Protein AF-A0A0Q4KAK8-F1 (afdb_monomer_lite)

Radius of gyration: 23.87 Å; chains: 1; bounding box: 37×59×41 Å

pLDDT: mean 74.08, std 15.35, range [52.22, 97.88]

Foldseek 3Di:
DCLVVQVVVCVVVVHNPDDSVVVCVPPPPVPPPCPDPVCPPVVVVVPDDDDDDDDDPDDDPVVPPD

Sequence (66 aa):
MMTAMLTVRNIQAGARIHDIWSVNEDAEYHEAGNEGEQAGIAAALGSVRRIPERLPNTLPEDMKAA

Secondary structure (DSSP, 8-state):
--HHHHHHHHHHHTS--S-SSGGGTTS--TT-SSTTTTTHHHHHHHTPPP-PPPPPSS--GGGTT-

Structure (mmCIF, N/CA/C/O backbone):
data_AF-A0A0Q4KAK8-F1
#
_entry.id   AF-A0A0Q4KAK8-F1
#
loop_
_atom_site.group_PDB
_atom_site.id
_atom_site.type_symbol
_atom_site.label_atom_id
_atom_site.label_alt_id
_atom_site.label_comp_id
_atom_site.label_asym_id
_atom_site.label_entity_id
_atom_site.label_seq_id
_atom_site.pdbx_PDB_ins_code
_atom_site.Cartn_x
_atom_site.Cartn_y
_atom_site.Cartn_z
_atom_site.occupancy
_atom_site.B_iso_or_equiv
_atom_site.auth_seq_id
_atom_site.auth_comp_id
_atom_site.auth_asym_id
_atom_site.auth_atom_id
_atom_site.pdbx_PDB_model_num
ATOM 1 N N . MET A 1 1 ? 6.227 12.508 7.508 1.00 67.19 1 MET A N 1
ATOM 2 C CA . MET A 1 1 ? 6.247 11.255 8.307 1.00 67.19 1 MET A CA 1
ATOM 3 C C . MET A 1 1 ? 5.080 11.189 9.294 1.00 67.19 1 MET A C 1
ATOM 5 O O . MET A 1 1 ? 5.255 11.358 10.495 1.00 67.19 1 MET A O 1
ATOM 9 N N . MET A 1 2 ? 3.873 10.930 8.787 1.00 83.94 2 MET A N 1
ATOM 10 C CA . MET A 1 2 ? 2.657 10.757 9.599 1.00 83.94 2 MET A CA 1
ATOM 11 C C . MET A 1 2 ? 2.226 9.277 9.688 1.00 83.94 2 MET A C 1
ATOM 13 O O . MET A 1 2 ? 1.438 8.905 10.557 1.00 83.94 2 MET A O 1
ATOM 17 N N . THR A 1 3 ? 2.806 8.419 8.838 1.00 88.56 3 THR A N 1
ATOM 18 C CA . THR A 1 3 ? 2.494 6.991 8.668 1.00 88.56 3 THR A CA 1
ATOM 19 C C . THR A 1 3 ? 2.465 6.230 9.989 1.00 88.56 3 THR A C 1
ATOM 21 O O . THR A 1 3 ? 1.474 5.574 10.281 1.00 88.56 3 THR A O 1
ATOM 24 N N . ALA A 1 4 ? 3.492 6.371 10.836 1.00 88.88 4 ALA A N 1
ATOM 25 C CA . ALA A 1 4 ? 3.560 5.652 12.110 1.00 88.88 4 ALA A CA 1
ATOM 26 C C . ALA A 1 4 ? 2.385 5.997 13.046 1.00 88.88 4 ALA A C 1
ATOM 28 O O . ALA A 1 4 ? 1.741 5.101 13.587 1.00 88.88 4 ALA A O 1
ATOM 29 N N . MET A 1 5 ? 2.048 7.285 13.187 1.00 92.25 5 MET A N 1
ATOM 30 C CA . MET A 1 5 ? 0.920 7.707 14.024 1.00 92.25 5 MET A CA 1
ATOM 31 C C . MET A 1 5 ? -0.436 7.265 13.465 1.00 92.25 5 MET A C 1
ATOM 33 O O . MET A 1 5 ? -1.335 6.933 14.236 1.00 92.25 5 MET A O 1
ATOM 37 N N . LEU A 1 6 ? -0.618 7.275 12.143 1.00 93.06 6 LEU A N 1
ATOM 38 C CA . LEU A 1 6 ? -1.872 6.827 11.529 1.00 93.06 6 LEU A CA 1
ATOM 39 C C . LEU A 1 6 ? -2.034 5.305 11.592 1.00 93.06 6 LEU A C 1
ATOM 41 O O . LEU A 1 6 ? -3.138 4.822 11.831 1.00 93.06 6 LEU A O 1
ATOM 45 N N . THR A 1 7 ? -0.939 4.552 11.471 1.00 93.62 7 THR A N 1
ATOM 46 C CA . THR A 1 7 ? -0.936 3.099 11.677 1.00 93.62 7 THR A CA 1
ATOM 47 C C . THR A 1 7 ? -1.381 2.742 13.093 1.00 93.62 7 THR A C 1
ATOM 49 O O . THR A 1 7 ? -2.257 1.897 13.256 1.00 93.62 7 THR A O 1
ATOM 52 N N . VAL A 1 8 ? -0.849 3.421 14.117 1.00 95.75 8 VAL A N 1
ATOM 53 C CA . VAL A 1 8 ? -1.273 3.205 15.512 1.00 95.75 8 VAL A CA 1
ATOM 54 C C . VAL A 1 8 ? -2.770 3.482 15.685 1.00 95.75 8 VAL A C 1
ATOM 56 O O . VAL A 1 8 ? -3.465 2.689 16.318 1.00 95.75 8 VAL A O 1
ATOM 59 N N . ARG A 1 9 ? -3.297 4.548 15.069 1.00 94.62 9 ARG A N 1
ATOM 60 C CA . ARG A 1 9 ? -4.733 4.866 15.120 1.00 94.62 9 ARG A CA 1
ATOM 61 C C . ARG A 1 9 ? -5.610 3.813 14.441 1.00 94.62 9 ARG A C 1
ATOM 63 O O . ARG A 1 9 ? -6.640 3.452 14.999 1.00 94.62 9 ARG A O 1
ATOM 70 N N . ASN A 1 10 ? -5.189 3.268 13.299 1.00 96.44 10 ASN A N 1
ATOM 71 C CA . ASN A 1 10 ? -5.896 2.160 12.643 1.00 96.44 10 ASN A CA 1
ATOM 72 C C . ASN A 1 10 ? -5.947 0.905 13.529 1.00 96.44 10 ASN A C 1
ATOM 74 O O . ASN A 1 10 ? -6.984 0.250 13.614 1.00 96.44 10 ASN A O 1
ATOM 78 N N . ILE A 1 11 ? -4.846 0.587 14.219 1.00 97.31 11 ILE A N 1
ATOM 79 C CA . ILE A 1 11 ? -4.786 -0.556 15.143 1.00 97.31 11 ILE A CA 1
ATOM 80 C C . ILE A 1 11 ? -5.738 -0.340 16.324 1.00 97.31 11 ILE A C 1
ATOM 82 O O . ILE A 1 11 ? -6.518 -1.231 16.646 1.00 97.31 11 ILE A O 1
ATOM 86 N N . GLN A 1 12 ? -5.720 0.847 16.938 1.00 97.88 12 GLN A N 1
ATOM 87 C CA . GLN A 1 12 ? -6.617 1.182 18.050 1.00 97.88 12 GLN A CA 1
ATOM 88 C C . GLN A 1 12 ? -8.096 1.160 17.646 1.00 97.88 12 GLN A C 1
ATOM 90 O O . GLN A 1 12 ? -8.938 0.747 18.438 1.00 97.88 12 GLN A O 1
ATOM 95 N N .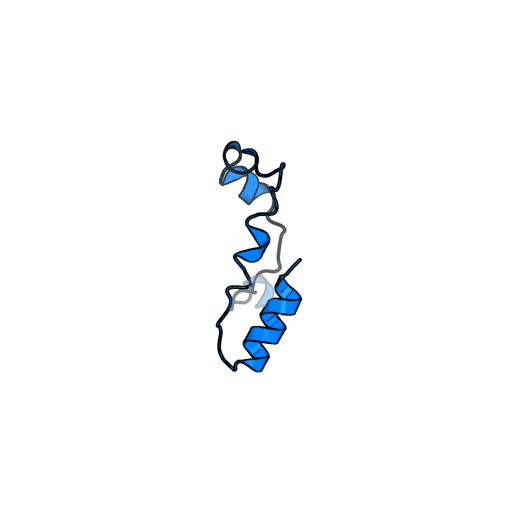 ALA A 1 13 ? -8.412 1.574 16.419 1.00 96.19 13 ALA A N 1
ATOM 96 C CA . ALA A 1 13 ? -9.770 1.551 15.888 1.00 96.19 13 ALA A CA 1
ATOM 97 C C . ALA A 1 13 ? -10.245 0.145 15.475 1.00 96.19 13 ALA A C 1
ATOM 99 O O . ALA A 1 13 ? -11.428 -0.032 15.194 1.00 96.19 13 ALA A O 1
ATOM 100 N N . GLY A 1 14 ? -9.341 -0.841 15.380 1.00 96.75 14 GLY A N 1
ATOM 101 C CA . GLY A 1 14 ? -9.653 -2.180 14.868 1.00 96.75 14 GLY A CA 1
ATOM 102 C C . GLY A 1 14 ? -10.114 -2.191 13.404 1.00 96.75 14 GLY A C 1
ATOM 103 O O . GLY A 1 14 ? -10.657 -3.187 12.932 1.00 96.75 14 GLY A O 1
ATOM 104 N N . ALA A 1 15 ? -9.922 -1.083 12.687 1.00 94.19 15 ALA A N 1
ATOM 105 C CA . ALA A 1 15 ? -10.395 -0.873 11.330 1.00 94.19 15 ALA A CA 1
ATOM 106 C C . ALA A 1 15 ? -9.482 0.119 10.601 1.00 94.19 15 ALA A C 1
ATOM 108 O O . ALA A 1 15 ? -8.855 0.993 11.204 1.00 94.19 15 ALA A O 1
ATOM 109 N N . ARG A 1 16 ? -9.420 0.003 9.273 1.00 92.81 16 ARG A N 1
ATOM 110 C CA . ARG A 1 16 ? -8.632 0.909 8.431 1.00 92.81 16 ARG A CA 1
ATOM 111 C C . ARG A 1 16 ? -9.392 2.221 8.209 1.00 92.81 16 ARG A C 1
ATOM 113 O O . ARG A 1 16 ? -10.047 2.391 7.188 1.00 92.81 16 ARG A O 1
ATOM 120 N N . ILE A 1 17 ? -9.302 3.128 9.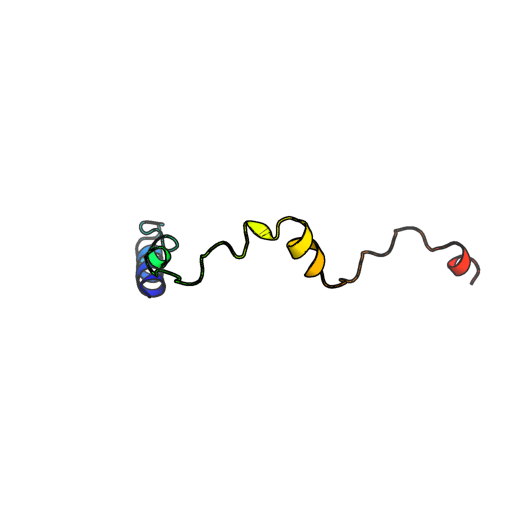180 1.00 95.31 17 ILE A N 1
ATOM 121 C CA . ILE A 1 17 ? -9.934 4.460 9.153 1.00 95.31 17 ILE A CA 1
ATOM 122 C C . ILE A 1 17 ? -9.055 5.536 8.496 1.00 95.31 17 ILE A C 1
ATOM 124 O O . ILE A 1 17 ? -9.552 6.580 8.086 1.00 95.31 17 ILE A O 1
ATOM 128 N N . HIS A 1 18 ? -7.753 5.280 8.376 1.00 91.69 18 HIS A N 1
ATOM 129 C CA . HIS A 1 18 ? -6.788 6.142 7.703 1.00 91.69 18 HIS A CA 1
ATOM 130 C C . HIS A 1 18 ? -6.096 5.398 6.564 1.00 91.69 18 HIS A C 1
ATOM 132 O O . HIS A 1 18 ? -5.646 4.258 6.745 1.00 91.69 18 HIS A O 1
ATOM 138 N N . ASP A 1 19 ? -5.938 6.069 5.420 1.00 89.69 19 ASP A N 1
ATOM 139 C CA . ASP A 1 19 ? -5.043 5.595 4.373 1.00 89.69 19 ASP A CA 1
ATOM 140 C C . ASP A 1 19 ? -3.613 6.074 4.630 1.00 89.69 19 ASP A C 1
ATOM 142 O O . ASP 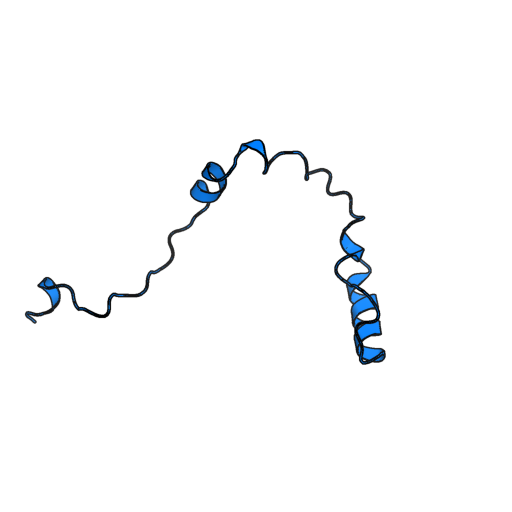A 1 19 ? -3.272 7.247 4.493 1.00 89.69 19 ASP A O 1
ATOM 146 N N . ILE A 1 20 ? -2.771 5.139 5.056 1.00 86.69 20 ILE A N 1
ATOM 147 C CA . ILE A 1 20 ? -1.381 5.411 5.417 1.00 86.69 20 ILE A CA 1
ATOM 148 C C . ILE A 1 20 ? -0.464 5.545 4.197 1.00 86.69 20 ILE A C 1
ATOM 150 O O . ILE A 1 20 ? 0.700 5.890 4.375 1.00 86.69 20 ILE A O 1
ATOM 154 N N . TRP A 1 21 ? -0.955 5.251 2.989 1.00 82.69 21 TRP A N 1
ATOM 155 C CA . TRP A 1 21 ? -0.183 5.358 1.747 1.00 82.69 21 TRP A CA 1
ATOM 156 C C . TRP A 1 21 ? -0.289 6.746 1.116 1.00 82.69 21 TRP A C 1
ATOM 158 O O . TRP A 1 21 ? 0.696 7.236 0.574 1.00 82.69 21 TRP A O 1
ATOM 168 N N . SER A 1 22 ? -1.424 7.426 1.288 1.00 75.62 22 SER A N 1
ATOM 169 C CA . SER A 1 22 ? -1.648 8.785 0.774 1.00 75.62 22 SER A CA 1
ATOM 170 C C . SER A 1 22 ? -0.829 9.858 1.499 1.00 75.62 22 SER A C 1
ATOM 172 O O . SER A 1 22 ? -0.683 10.969 1.010 1.00 75.62 22 SER A O 1
ATOM 174 N N . VAL A 1 23 ? -0.257 9.559 2.672 1.00 68.44 23 VAL A N 1
ATOM 175 C CA . VAL A 1 23 ? 0.528 10.545 3.447 1.00 68.44 23 VAL A CA 1
ATOM 176 C C . VAL A 1 23 ? 1.914 10.847 2.880 1.00 68.44 23 VAL A C 1
ATOM 178 O O . VAL A 1 23 ? 2.597 11.720 3.412 1.00 68.44 23 VAL A O 1
ATOM 181 N N . ASN A 1 24 ? 2.349 10.105 1.860 1.00 60.94 24 ASN A N 1
ATOM 182 C CA . ASN A 1 24 ? 3.627 10.325 1.184 1.00 60.94 24 ASN A CA 1
ATOM 183 C C . ASN A 1 24 ? 3.466 11.014 -0.181 1.00 60.94 24 ASN A C 1
ATOM 185 O O . ASN A 1 24 ? 4.473 11.280 -0.824 1.00 60.94 24 ASN A O 1
ATOM 189 N N . GLU A 1 25 ? 2.236 11.310 -0.614 1.00 57.69 25 GLU A N 1
ATOM 190 C CA . GLU A 1 25 ? 1.961 11.932 -1.920 1.00 57.69 25 GLU A CA 1
ATOM 191 C C . GLU A 1 25 ? 2.324 13.429 -1.962 1.00 57.69 25 GLU A C 1
ATOM 193 O O . GLU A 1 25 ? 2.545 13.980 -3.032 1.00 57.69 25 GLU A O 1
ATOM 198 N N . ASP A 1 26 ? 2.467 14.066 -0.795 1.00 57.88 26 ASP A N 1
ATOM 199 C CA . ASP A 1 26 ? 2.797 15.495 -0.644 1.00 57.88 26 ASP A CA 1
ATOM 200 C C . ASP A 1 26 ? 4.287 15.738 -0.318 1.00 57.88 26 ASP A C 1
ATOM 202 O O . ASP A 1 26 ? 4.713 16.848 -0.001 1.00 57.88 26 ASP A O 1
ATOM 206 N N . ALA A 1 27 ? 5.110 14.684 -0.353 1.00 54.91 27 ALA A N 1
ATOM 207 C CA . ALA A 1 27 ? 6.551 14.861 -0.448 1.00 54.91 27 ALA A CA 1
ATOM 208 C C . ALA A 1 27 ? 6.855 15.055 -1.931 1.00 54.91 27 ALA A C 1
ATOM 210 O O . ALA A 1 27 ? 7.010 14.071 -2.650 1.00 54.91 27 ALA A O 1
ATOM 211 N N . GLU A 1 28 ? 6.888 16.308 -2.389 1.00 53.38 28 GLU A N 1
ATOM 212 C CA . GLU A 1 28 ? 7.376 16.642 -3.725 1.00 53.38 28 GLU A CA 1
ATOM 213 C C . GLU A 1 28 ? 8.758 15.999 -3.911 1.00 53.38 28 GLU A C 1
ATOM 215 O O . GLU A 1 28 ? 9.779 16.455 -3.393 1.00 53.38 28 GLU A O 1
ATOM 220 N N . TYR A 1 29 ? 8.775 14.864 -4.603 1.00 52.22 29 TYR A N 1
ATOM 221 C CA . TYR A 1 29 ? 9.995 14.211 -5.024 1.00 52.22 29 TYR A CA 1
ATOM 222 C C . TYR A 1 29 ? 10.441 14.993 -6.256 1.00 52.22 29 TYR A C 1
ATOM 224 O O . TYR A 1 29 ? 9.980 14.734 -7.366 1.00 52.22 29 TYR A O 1
ATOM 232 N N . HIS A 1 30 ? 11.310 15.988 -6.065 1.00 54.62 30 HIS A N 1
ATOM 233 C CA . HIS A 1 30 ? 11.840 16.827 -7.152 1.00 54.62 30 HIS A CA 1
ATOM 234 C C . HIS A 1 30 ? 12.601 16.034 -8.244 1.00 54.62 30 HIS A C 1
ATOM 236 O O . HIS A 1 30 ? 13.029 16.615 -9.236 1.00 54.62 30 HIS A O 1
ATOM 242 N N . GLU A 1 31 ? 12.744 14.715 -8.090 1.00 53.22 31 GLU A N 1
ATOM 243 C CA . GLU A 1 31 ? 13.373 13.795 -9.045 1.00 53.22 31 GLU A CA 1
ATOM 244 C C . GLU A 1 31 ? 12.360 12.932 -9.824 1.00 53.22 31 GLU A C 1
ATOM 246 O O . GLU A 1 31 ? 12.751 12.082 -10.613 1.00 53.22 31 GLU A O 1
ATOM 251 N N . ALA A 1 32 ? 11.04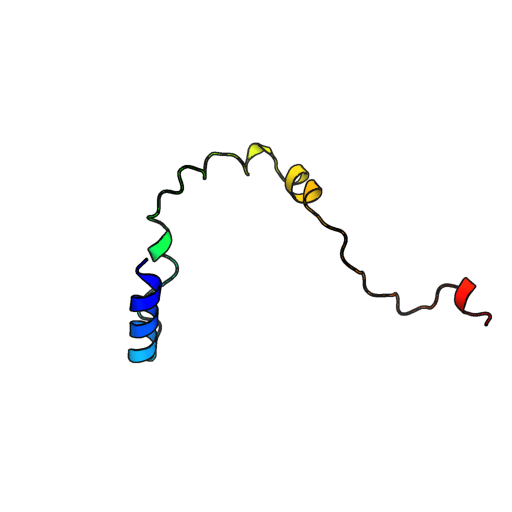6 13.152 -9.693 1.00 58.47 32 ALA A N 1
ATOM 252 C CA . ALA A 1 32 ? 10.050 12.498 -10.557 1.00 58.47 32 ALA A CA 1
ATOM 253 C C . ALA A 1 32 ? 10.000 13.098 -11.983 1.00 58.47 32 ALA A C 1
ATOM 255 O O . ALA A 1 32 ? 8.963 13.086 -12.648 1.00 58.47 32 ALA A O 1
ATOM 256 N N . GLY A 1 33 ? 11.103 13.673 -12.461 1.00 55.56 33 GLY A N 1
ATOM 257 C CA . GL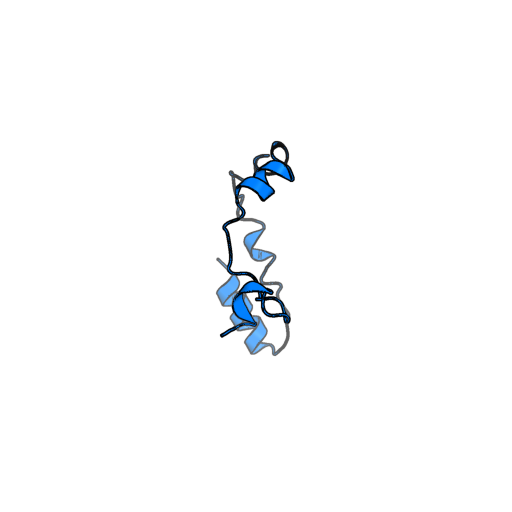Y A 1 33 ? 11.197 14.254 -13.790 1.00 55.56 33 GLY A CA 1
ATOM 258 C C . GLY A 1 33 ? 11.599 13.201 -14.808 1.00 55.56 33 GLY A C 1
ATOM 259 O O . GLY A 1 33 ? 12.770 12.889 -14.873 1.00 55.56 33 GLY A O 1
ATOM 260 N N . ASN A 1 34 ? 10.664 12.706 -15.630 1.00 54.25 34 ASN A N 1
ATOM 261 C CA . ASN A 1 34 ? 10.874 12.096 -16.965 1.00 54.25 34 ASN A CA 1
ATOM 262 C C . ASN A 1 34 ? 11.895 10.924 -17.107 1.00 54.25 34 ASN A C 1
ATOM 264 O O . ASN A 1 34 ? 12.014 10.335 -18.181 1.00 54.25 34 ASN A O 1
ATOM 268 N N . GLU A 1 35 ? 12.608 10.531 -16.051 1.00 53.47 35 GLU A N 1
ATOM 269 C CA . GLU A 1 35 ? 13.708 9.556 -16.073 1.00 53.47 35 GLU A CA 1
ATOM 270 C C . GLU A 1 35 ? 13.228 8.133 -16.400 1.00 53.47 35 GLU A C 1
ATOM 272 O O . GLU A 1 35 ? 13.984 7.324 -16.937 1.00 53.47 35 GLU A O 1
ATOM 277 N N . GLY A 1 36 ? 11.950 7.836 -16.147 1.00 52.41 36 GLY A N 1
ATOM 278 C CA . GLY A 1 36 ? 11.315 6.567 -16.514 1.00 52.41 36 GLY A CA 1
ATOM 279 C C . GLY A 1 36 ? 10.552 6.581 -17.844 1.00 52.41 36 GLY A C 1
ATOM 280 O O . GLY A 1 36 ? 10.260 5.513 -18.379 1.00 52.41 36 GLY A O 1
ATOM 281 N N . GLU A 1 37 ? 10.219 7.752 -18.393 1.00 54.69 37 GLU A N 1
ATOM 282 C CA . GLU A 1 37 ? 9.303 7.856 -19.540 1.00 54.69 37 GLU A CA 1
ATOM 283 C C . GLU A 1 37 ? 10.042 7.721 -20.882 1.00 54.69 37 GLU A C 1
ATOM 285 O O . GLU A 1 37 ? 9.550 7.067 -21.800 1.00 54.69 37 GLU A O 1
ATOM 290 N N . GLN A 1 38 ? 11.275 8.230 -20.983 1.00 54.31 38 GLN A N 1
ATOM 291 C CA . GLN A 1 38 ? 12.073 8.136 -22.217 1.00 54.31 38 GLN A CA 1
ATOM 292 C C . GLN A 1 38 ? 12.818 6.805 -22.388 1.00 54.31 38 GLN A C 1
ATOM 294 O O . GLN A 1 38 ? 13.162 6.432 -23.510 1.00 54.31 38 GLN A O 1
ATOM 299 N N . ALA A 1 39 ? 13.084 6.083 -21.298 1.00 56.03 39 ALA A N 1
ATOM 300 C CA . ALA A 1 39 ? 13.986 4.932 -21.321 1.00 56.03 39 ALA A CA 1
ATOM 301 C C . ALA A 1 39 ? 13.268 3.578 -21.529 1.00 56.03 39 ALA A C 1
ATOM 303 O O . ALA A 1 39 ? 13.898 2.586 -21.914 1.00 56.03 39 ALA A O 1
ATOM 304 N N . GLY A 1 40 ? 11.943 3.551 -21.342 1.00 63.91 40 GLY A N 1
ATOM 305 C CA . GLY A 1 40 ? 11.048 2.457 -21.724 1.00 63.91 40 GLY A CA 1
ATOM 306 C C . GLY A 1 40 ? 11.475 1.048 -21.279 1.00 63.91 40 GLY A C 1
ATOM 307 O O . GLY A 1 40 ? 12.237 0.842 -20.334 1.00 63.91 40 GLY A O 1
ATOM 308 N N . ILE A 1 41 ? 10.976 0.041 -22.004 1.00 59.94 41 ILE A N 1
ATOM 309 C CA . ILE A 1 41 ? 11.271 -1.387 -21.778 1.00 59.94 41 ILE A CA 1
ATOM 310 C C . ILE A 1 41 ? 12.785 -1.673 -21.870 1.00 59.94 41 ILE A C 1
ATOM 312 O O . ILE A 1 41 ? 13.285 -2.575 -21.203 1.00 59.94 41 ILE A O 1
ATOM 316 N N . ALA A 1 42 ? 13.533 -0.893 -22.657 1.00 61.03 42 ALA A N 1
ATOM 317 C CA . ALA A 1 42 ? 14.963 -1.093 -22.881 1.00 61.03 42 ALA A CA 1
ATOM 318 C C . ALA A 1 42 ? 15.812 -0.834 -21.624 1.00 61.03 42 ALA A C 1
ATOM 320 O O . ALA A 1 42 ? 16.680 -1.645 -21.302 1.00 61.03 42 ALA A O 1
ATOM 321 N N . ALA A 1 43 ? 15.538 0.239 -20.875 1.00 63.72 43 ALA A N 1
ATOM 322 C CA . ALA A 1 43 ? 16.216 0.481 -19.602 1.00 63.72 43 ALA A CA 1
ATOM 323 C C . ALA A 1 43 ? 15.806 -0.534 -18.527 1.00 63.72 43 ALA A C 1
ATOM 325 O O . ALA A 1 43 ? 16.663 -1.023 -17.792 1.00 63.72 43 ALA A O 1
ATOM 326 N N . ALA A 1 44 ? 14.531 -0.938 -18.501 1.00 61.59 44 ALA A N 1
ATOM 327 C CA . ALA A 1 44 ? 14.056 -1.991 -17.604 1.00 61.59 44 ALA A CA 1
ATOM 328 C C . ALA A 1 44 ? 14.760 -3.342 -17.857 1.00 61.59 44 ALA A C 1
ATOM 330 O O . ALA A 1 44 ? 15.108 -4.049 -16.910 1.00 61.59 44 ALA A O 1
ATOM 331 N N . LEU A 1 45 ? 15.032 -3.681 -19.123 1.00 62.44 45 LEU A N 1
ATOM 332 C CA . LEU A 1 45 ? 15.770 -4.888 -19.516 1.00 62.44 45 LEU A CA 1
ATOM 333 C C . LEU A 1 45 ? 17.280 -4.798 -19.244 1.00 62.44 45 LEU A C 1
ATOM 335 O O . LEU A 1 45 ? 17.919 -5.832 -19.089 1.00 62.44 45 LEU A O 1
ATOM 339 N N . GLY A 1 46 ? 17.862 -3.600 -19.159 1.00 67.56 46 GLY A N 1
ATOM 340 C CA . GLY A 1 46 ? 19.276 -3.419 -18.804 1.00 67.56 46 GLY A CA 1
ATOM 341 C C . GLY A 1 46 ? 19.577 -3.677 -17.323 1.00 67.56 46 GLY A C 1
ATOM 342 O O . GLY A 1 46 ? 20.705 -4.011 -16.966 1.00 67.56 46 GLY A O 1
ATOM 343 N N . SER A 1 47 ? 18.570 -3.553 -16.454 1.00 65.50 47 SER A N 1
ATOM 344 C CA . SER A 1 47 ? 18.704 -3.728 -15.001 1.00 65.50 47 SER A CA 1
ATOM 345 C C . SER A 1 47 ? 18.422 -5.149 -14.502 1.00 65.50 47 SER A C 1
ATOM 347 O O . SER A 1 47 ? 18.495 -5.398 -13.293 1.00 65.50 47 SER A O 1
ATOM 349 N N . VAL A 1 48 ? 18.110 -6.102 -15.387 1.00 74.62 48 VAL A N 1
ATOM 350 C CA . VAL A 1 48 ? 17.875 -7.490 -14.968 1.00 74.62 48 VAL A CA 1
ATOM 351 C C . VAL A 1 48 ? 19.194 -8.150 -14.566 1.00 74.62 48 VAL A C 1
ATOM 353 O O . VAL A 1 48 ? 20.135 -8.284 -15.346 1.00 74.62 48 VAL A O 1
ATOM 356 N N . ARG A 1 49 ? 19.276 -8.573 -13.304 1.00 74.94 49 ARG A N 1
ATOM 357 C CA . ARG A 1 49 ? 20.385 -9.389 -12.799 1.00 74.94 49 ARG A CA 1
ATOM 358 C C . ARG A 1 49 ? 20.045 -10.860 -12.994 1.00 74.94 49 ARG A C 1
ATOM 360 O O . ARG A 1 49 ? 18.907 -11.258 -12.760 1.00 74.94 49 ARG A O 1
ATOM 367 N N . ARG A 1 50 ? 21.031 -11.676 -13.388 1.00 82.56 50 ARG A N 1
ATOM 368 C CA . ARG A 1 50 ? 20.835 -13.131 -13.469 1.00 82.56 50 ARG A CA 1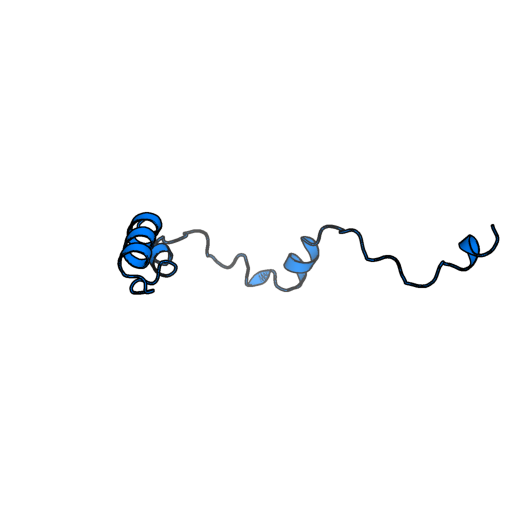
ATOM 369 C C . ARG A 1 50 ? 20.427 -13.673 -12.103 1.00 82.56 50 ARG A C 1
ATOM 371 O O . ARG A 1 50 ? 21.130 -13.456 -11.118 1.00 82.56 50 ARG A O 1
ATOM 378 N N . ILE A 1 51 ? 19.324 -14.406 -12.087 1.00 81.56 51 ILE A N 1
ATOM 379 C CA . ILE A 1 51 ? 18.867 -15.188 -10.944 1.00 81.56 51 ILE A CA 1
ATOM 380 C C . ILE A 1 51 ? 19.003 -16.678 -11.272 1.00 81.56 51 ILE A C 1
ATOM 382 O O . ILE A 1 51 ? 18.947 -17.043 -12.447 1.00 81.56 51 ILE A O 1
ATOM 386 N N . PRO A 1 52 ? 19.202 -17.546 -10.270 1.00 86.88 52 PRO A N 1
ATOM 387 C CA . PRO A 1 52 ? 19.120 -18.983 -10.480 1.00 86.88 52 PRO A CA 1
ATOM 388 C C . PRO A 1 52 ? 17.753 -19.368 -11.051 1.00 86.88 52 PRO A C 1
ATOM 390 O O . PRO A 1 52 ? 16.717 -18.953 -10.530 1.00 86.88 52 PRO A O 1
ATOM 393 N N . GLU A 1 53 ? 17.758 -20.174 -12.106 1.00 85.19 53 GLU A N 1
ATOM 394 C CA . GLU A 1 53 ? 16.543 -20.731 -12.690 1.00 85.19 53 GLU A CA 1
ATOM 395 C C . GLU A 1 53 ? 16.257 -22.119 -12.119 1.00 85.19 53 GLU A C 1
ATOM 397 O O . GLU A 1 53 ? 17.147 -22.836 -11.651 1.00 85.19 53 GLU A O 1
ATOM 402 N N . ARG A 1 54 ? 14.982 -22.507 -12.152 1.00 87.50 54 ARG A N 1
ATOM 403 C CA . ARG A 1 54 ? 14.564 -23.849 -11.758 1.00 87.50 54 ARG A CA 1
ATOM 404 C C . ARG A 1 54 ? 15.185 -24.865 -12.717 1.00 87.50 54 ARG A C 1
ATOM 406 O O . ARG A 1 54 ? 15.000 -24.761 -13.926 1.00 87.50 54 ARG A O 1
ATOM 413 N N . LEU A 1 55 ? 15.845 -25.885 -12.171 1.00 85.25 55 LEU A N 1
ATOM 414 C CA . LEU A 1 55 ? 16.325 -27.008 -12.971 1.00 85.25 55 LEU A CA 1
ATOM 415 C C . LEU A 1 55 ? 15.142 -27.716 -13.662 1.00 85.25 55 LEU A C 1
ATOM 417 O O . LEU A 1 55 ? 14.098 -27.924 -13.031 1.00 85.25 55 LEU A O 1
ATOM 421 N N . PRO A 1 56 ? 15.277 -28.091 -14.945 1.00 81.25 56 PRO A N 1
ATOM 422 C CA . PRO A 1 56 ? 14.250 -28.854 -15.640 1.00 81.25 56 PRO A CA 1
ATOM 423 C C . PRO A 1 56 ? 14.038 -30.218 -14.964 1.00 81.25 56 PRO A C 1
ATOM 425 O O . PRO A 1 56 ? 14.962 -30.811 -14.414 1.00 81.25 56 PRO A O 1
ATOM 428 N N . ASN A 1 57 ? 12.809 -30.744 -15.031 1.00 80.44 57 ASN A N 1
ATOM 429 C CA . ASN A 1 57 ? 12.454 -32.057 -14.457 1.00 80.44 57 ASN A CA 1
ATOM 430 C C . ASN A 1 57 ? 13.100 -33.244 -15.189 1.00 80.44 57 ASN A C 1
ATOM 432 O O . ASN A 1 57 ? 12.929 -34.392 -14.784 1.00 80.44 57 ASN A O 1
ATOM 436 N N . THR A 1 58 ? 13.801 -32.982 -16.284 1.00 79.75 58 THR A N 1
ATOM 437 C CA . THR A 1 58 ? 14.545 -33.974 -17.043 1.00 79.75 58 THR A CA 1
ATOM 438 C C . THR A 1 58 ? 16.023 -33.707 -16.851 1.00 79.75 58 THR A C 1
ATOM 440 O O . THR A 1 58 ? 16.491 -32.605 -17.138 1.00 79.75 58 THR A O 1
ATOM 443 N N . LEU A 1 59 ? 16.754 -34.725 -16.403 1.00 73.94 59 LEU A N 1
ATOM 444 C CA . LEU A 1 59 ? 18.208 -34.693 -16.462 1.00 73.94 59 LEU A CA 1
ATOM 445 C C . LEU A 1 59 ? 18.632 -34.506 -17.927 1.00 73.94 59 LEU A C 1
ATOM 447 O O . LEU A 1 59 ? 18.024 -35.133 -18.804 1.00 73.94 59 LEU A O 1
ATOM 451 N N . PRO A 1 60 ? 19.618 -33.646 -18.210 1.00 74.88 60 PRO A N 1
ATOM 452 C CA . PRO A 1 60 ? 20.182 -33.557 -19.547 1.00 74.88 60 PRO A CA 1
ATOM 453 C C . PRO A 1 60 ? 20.841 -34.904 -19.915 1.00 74.88 60 PRO A C 1
ATOM 455 O O . PRO A 1 60 ? 21.247 -35.668 -19.038 1.00 74.88 60 PRO A O 1
ATOM 458 N N . GLU A 1 61 ? 20.817 -35.265 -21.203 1.00 70.56 61 GLU A N 1
ATOM 459 C CA . GLU A 1 61 ? 21.167 -36.618 -21.689 1.00 70.56 61 GLU A CA 1
ATOM 460 C C . GLU A 1 61 ? 22.585 -37.063 -21.289 1.00 70.56 61 GLU A C 1
ATOM 462 O O . GLU A 1 61 ? 22.831 -38.244 -21.061 1.00 70.56 61 GLU A O 1
ATOM 467 N N . ASP A 1 62 ? 23.497 -36.111 -21.125 1.00 75.38 62 ASP A N 1
ATOM 468 C CA . ASP A 1 62 ? 24.870 -36.293 -20.652 1.00 75.38 62 ASP A CA 1
ATOM 469 C C . ASP A 1 62 ? 24.966 -36.702 -19.170 1.00 75.38 62 ASP A C 1
ATOM 471 O O . ASP A 1 62 ? 25.938 -37.343 -18.778 1.00 75.38 62 ASP A O 1
ATOM 475 N N . MET A 1 63 ? 23.949 -36.409 -18.352 1.00 68.38 63 MET A N 1
ATOM 476 C CA . MET A 1 63 ? 23.858 -36.843 -16.950 1.00 68.38 63 MET A CA 1
ATOM 477 C C . MET A 1 63 ? 23.123 -38.176 -16.748 1.00 68.38 63 MET A C 1
ATOM 479 O O . MET A 1 63 ? 23.069 -38.670 -15.624 1.00 68.38 63 MET A O 1
ATOM 483 N N . LYS A 1 64 ? 22.539 -38.774 -17.794 1.00 61.88 64 LYS A N 1
ATOM 484 C CA . LYS A 1 64 ? 21.769 -40.030 -17.675 1.00 61.88 64 LYS A CA 1
ATOM 485 C C . LYS A 1 64 ? 22.625 -41.304 -17.724 1.00 61.88 64 LYS A C 1
ATOM 487 O O . LYS A 1 64 ? 22.075 -42.390 -17.567 1.00 61.88 64 LYS A O 1
ATOM 492 N N . ALA A 1 65 ? 23.933 -41.187 -17.963 1.00 61.50 65 ALA A N 1
ATOM 493 C CA . ALA A 1 65 ? 24.832 -42.317 -18.227 1.00 61.50 65 ALA A CA 1
ATOM 494 C C . ALA A 1 65 ? 25.909 -42.563 -17.144 1.00 61.50 65 ALA A C 1
ATOM 496 O O . ALA A 1 65 ? 26.928 -43.188 -17.440 1.00 61.50 65 ALA A O 1
ATOM 497 N N . ALA A 1 66 ? 25.695 -42.095 -15.911 1.00 53.38 66 ALA A N 1
ATOM 498 C CA . ALA A 1 66 ? 26.532 -42.404 -14.744 1.00 53.38 66 ALA A CA 1
ATOM 499 C C . ALA A 1 66 ? 25.747 -43.241 -13.729 1.00 53.38 66 ALA A C 1
ATOM 501 O O . ALA A 1 66 ? 26.361 -44.152 -13.130 1.00 53.38 66 ALA A O 1
#